Protein AF-A0A6I3FG55-F1 (afdb_monomer)

Solvent-accessible surface area (backbone atoms only — not comparable to full-atom values): 4675 Å² total; per-residue (Å²): 132,95,64,65,87,46,44,46,68,47,81,28,44,34,38,66,39,79,59,96,56,95,59,44,72,41,76,47,68,58,81,70,56,72,70,53,47,71,74,48,72,82,66,74,77,90,42,42,86,39,82,42,78,78,48,63,48,62,66,62,54,49,51,54,50,51,58,55,55,60,67,70,73,115

Structure (mmCIF, N/CA/C/O backbone):
data_AF-A0A6I3FG55-F1
#
_entry.id   AF-A0A6I3FG55-F1
#
loop_
_atom_site.group_PDB
_atom_site.id
_atom_site.type_symbol
_atom_site.label_atom_id
_atom_site.label_alt_id
_atom_site.label_comp_id
_atom_site.label_asym_id
_atom_site.label_entity_id
_atom_site.label_seq_id
_atom_site.pdbx_PDB_ins_code
_atom_site.Cartn_x
_atom_site.Cartn_y
_atom_site.Cartn_z
_atom_site.occupancy
_atom_site.B_iso_or_equiv
_atom_site.auth_seq_id
_atom_site.auth_comp_id
_atom_site.auth_asym_id
_atom_site.auth_atom_id
_atom_site.pdbx_PDB_model_num
ATOM 1 N N . ALA A 1 1 ? -11.867 -6.543 4.341 1.00 69.38 1 ALA A N 1
ATOM 2 C CA . ALA A 1 1 ? -11.634 -5.664 5.509 1.00 69.38 1 ALA A CA 1
ATOM 3 C C . ALA A 1 1 ? -12.982 -5.227 6.081 1.00 69.38 1 ALA A C 1
ATOM 5 O O . ALA A 1 1 ? -13.955 -5.278 5.341 1.00 69.38 1 ALA A O 1
ATOM 6 N N . ILE A 1 2 ? -13.046 -4.859 7.366 1.00 82.19 2 ILE A N 1
ATOM 7 C CA . ILE A 1 2 ? -14.313 -4.635 8.096 1.00 82.19 2 ILE A CA 1
ATOM 8 C C . ILE A 1 2 ? -14.805 -3.175 7.993 1.00 82.19 2 ILE A C 1
ATOM 10 O O . ILE A 1 2 ? -16.008 -2.965 7.945 1.00 82.19 2 ILE A O 1
ATOM 14 N N . HIS A 1 3 ? -13.893 -2.199 7.884 1.00 91.56 3 HIS A N 1
ATOM 15 C CA . HIS A 1 3 ? -14.204 -0.763 7.781 1.00 91.56 3 HIS A CA 1
ATOM 16 C C . HIS A 1 3 ? -13.328 -0.065 6.715 1.00 91.56 3 HIS A C 1
ATOM 18 O O . HIS A 1 3 ? -12.370 0.629 7.063 1.00 91.56 3 HIS A O 1
ATOM 24 N N . PRO A 1 4 ? -13.549 -0.324 5.409 1.00 92.75 4 PRO A N 1
ATOM 25 C CA . PRO A 1 4 ? -12.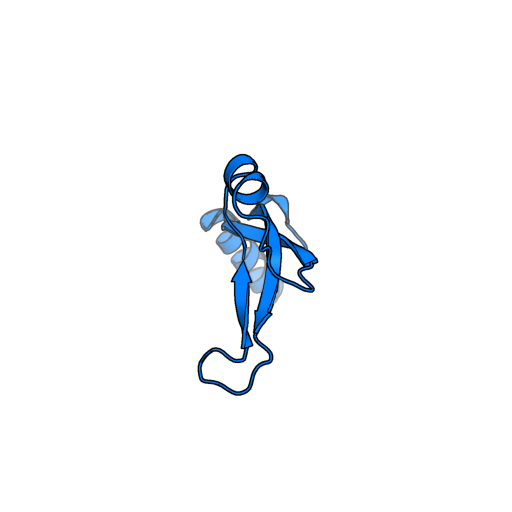742 0.253 4.326 1.00 92.75 4 PRO A CA 1
ATOM 26 C C . PRO A 1 4 ? -12.861 1.780 4.203 1.00 92.75 4 PRO A C 1
ATOM 28 O O . PRO A 1 4 ? -11.948 2.415 3.692 1.00 92.75 4 PRO A O 1
ATOM 31 N N . GLU A 1 5 ? -13.959 2.366 4.672 1.00 95.62 5 GLU A N 1
ATOM 32 C CA . GLU A 1 5 ? -14.228 3.806 4.670 1.00 95.62 5 GLU A CA 1
ATOM 33 C C . GLU A 1 5 ? -13.281 4.615 5.565 1.00 95.62 5 GLU A C 1
ATOM 35 O O . GLU A 1 5 ? -13.173 5.823 5.392 1.00 95.62 5 GLU A O 1
ATOM 40 N N . LEU A 1 6 ? -12.574 3.958 6.490 1.00 96.38 6 LEU A N 1
ATOM 41 C CA . LEU A 1 6 ? -11.585 4.599 7.362 1.00 96.38 6 LEU A CA 1
ATOM 42 C C . LEU A 1 6 ? -10.234 4.825 6.673 1.00 96.38 6 LEU A C 1
ATOM 44 O O . LEU A 1 6 ? -9.310 5.322 7.308 1.00 96.38 6 LEU A O 1
ATOM 48 N N . PHE A 1 7 ? -10.093 4.427 5.408 1.00 97.00 7 PHE A N 1
ATOM 49 C CA . PHE A 1 7 ? -8.833 4.450 4.678 1.00 97.00 7 PHE A CA 1
ATOM 50 C C . PHE A 1 7 ? -8.966 5.269 3.397 1.00 97.00 7 PHE A C 1
ATOM 52 O O . PHE A 1 7 ? -9.851 5.027 2.573 1.00 97.00 7 PHE A O 1
ATOM 59 N N . THR A 1 8 ? -8.032 6.191 3.187 1.00 97.31 8 THR A N 1
ATOM 60 C CA . THR A 1 8 ? -7.891 6.898 1.913 1.00 97.31 8 THR A CA 1
ATOM 61 C C . THR A 1 8 ? -7.048 6.045 0.980 1.00 97.31 8 THR A C 1
ATOM 63 O O . THR A 1 8 ? -5.975 5.569 1.359 1.00 97.31 8 THR A O 1
ATOM 66 N N . THR A 1 9 ? -7.521 5.839 -0.248 1.00 96.81 9 THR A N 1
ATOM 67 C CA . THR A 1 9 ? -6.854 4.950 -1.204 1.00 96.81 9 THR A CA 1
ATOM 68 C C . THR A 1 9 ? -6.666 5.587 -2.566 1.00 96.81 9 THR A C 1
ATOM 70 O O . THR A 1 9 ? -7.544 6.314 -3.025 1.00 96.81 9 THR A O 1
ATOM 73 N N . GLU A 1 10 ? -5.599 5.199 -3.251 1.00 96.12 10 GLU A N 1
ATOM 74 C CA . GLU A 1 10 ? -5.310 5.591 -4.628 1.00 96.12 10 GLU A CA 1
ATOM 75 C C . GLU A 1 10 ? -4.948 4.355 -5.469 1.00 96.12 10 GLU A C 1
ATOM 77 O O . GLU A 1 10 ? -4.493 3.339 -4.939 1.00 96.12 10 GLU A O 1
ATOM 82 N N . MET A 1 11 ? -5.216 4.403 -6.775 1.00 95.69 11 MET A N 1
ATOM 83 C CA . MET A 1 11 ? -4.897 3.313 -7.701 1.00 95.69 11 MET A CA 1
ATOM 84 C C . MET A 1 11 ? -3.533 3.558 -8.348 1.00 95.69 11 MET A C 1
ATOM 86 O O . MET A 1 11 ? -3.365 4.556 -9.044 1.00 95.69 11 MET A O 1
ATOM 90 N N . PHE A 1 12 ? -2.604 2.613 -8.210 1.00 94.44 12 PHE A N 1
ATOM 91 C CA . PHE A 1 12 ? -1.288 2.674 -8.853 1.00 94.44 12 PHE A CA 1
ATOM 92 C C . PHE A 1 12 ? -0.994 1.430 -9.681 1.00 94.44 12 PHE A C 1
ATOM 94 O O . PHE A 1 12 ? -1.560 0.364 -9.443 1.00 94.44 12 PHE A O 1
ATOM 101 N N . ASP A 1 13 ? -0.078 1.574 -10.636 1.00 93.81 13 ASP A N 1
ATOM 102 C CA . ASP A 1 13 ? 0.649 0.437 -11.199 1.00 93.81 13 ASP A CA 1
ATOM 103 C C . ASP A 1 13 ? 1.724 0.029 -10.193 1.00 93.81 13 ASP A C 1
ATOM 105 O O . ASP A 1 13 ? 2.527 0.865 -9.773 1.00 93.81 13 ASP A O 1
ATOM 109 N N . VAL A 1 14 ? 1.709 -1.231 -9.769 1.00 95.44 14 VAL A N 1
ATOM 110 C CA . VAL A 1 14 ? 2.583 -1.740 -8.711 1.00 95.44 14 VAL A CA 1
ATOM 111 C C . VAL A 1 14 ? 3.287 -3.006 -9.171 1.00 95.44 14 VAL A C 1
ATOM 113 O O . VAL A 1 14 ? 2.652 -3.909 -9.715 1.00 95.44 14 VAL A O 1
ATOM 116 N N . VAL A 1 15 ? 4.586 -3.089 -8.898 1.00 95.94 15 VAL A N 1
ATOM 117 C CA . VAL A 1 15 ? 5.394 -4.301 -9.062 1.00 95.94 15 VAL A CA 1
ATOM 118 C C . VAL A 1 15 ? 6.184 -4.565 -7.782 1.00 95.94 15 VAL A C 1
ATOM 120 O O . VAL A 1 15 ? 6.479 -3.647 -7.015 1.00 95.94 15 VAL A O 1
ATOM 123 N N . VAL A 1 16 ? 6.516 -5.827 -7.531 1.00 95.69 16 VAL A N 1
ATOM 124 C CA . VAL A 1 16 ? 7.461 -6.209 -6.477 1.00 95.69 16 VAL A CA 1
ATOM 125 C C . VAL A 1 16 ? 8.775 -6.571 -7.147 1.00 95.69 16 VAL A C 1
ATOM 127 O O . VAL A 1 16 ? 8.786 -7.400 -8.053 1.00 95.69 16 VAL A O 1
ATOM 130 N N . ASP A 1 17 ? 9.880 -5.982 -6.700 1.00 95.12 17 ASP A N 1
ATOM 131 C CA . ASP A 1 17 ? 11.198 -6.347 -7.212 1.00 95.12 17 ASP A CA 1
ATOM 132 C C . ASP A 1 17 ? 11.538 -7.788 -6.797 1.00 95.12 17 ASP A C 1
ATOM 134 O O . ASP A 1 17 ? 11.697 -8.107 -5.614 1.00 95.12 17 ASP A O 1
ATOM 138 N N . THR A 1 18 ? 11.641 -8.681 -7.777 1.00 94.25 18 THR A N 1
ATOM 139 C CA . THR A 1 18 ? 12.019 -10.085 -7.576 1.00 94.25 18 THR A CA 1
ATOM 140 C C . THR A 1 18 ? 13.466 -10.381 -7.962 1.00 94.25 18 THR A C 1
ATOM 142 O O . THR A 1 18 ? 13.890 -11.537 -7.868 1.00 94.25 18 THR A O 1
ATOM 145 N N . SER A 1 19 ? 14.222 -9.376 -8.409 1.00 93.25 19 SER A N 1
ATOM 146 C CA . SER A 1 19 ? 15.615 -9.513 -8.823 1.00 93.25 19 SER A CA 1
ATOM 147 C C . SER A 1 19 ? 16.520 -9.907 -7.654 1.00 93.25 19 SER A C 1
ATOM 149 O O . SER A 1 19 ? 16.190 -9.752 -6.477 1.00 93.25 19 SER A O 1
ATOM 151 N N . SER A 1 20 ? 17.689 -10.463 -7.964 1.00 94.56 20 SER A N 1
ATOM 152 C CA . SER A 1 20 ? 18.705 -10.746 -6.951 1.00 94.56 20 SER A CA 1
ATOM 153 C C . SER A 1 20 ? 19.439 -9.454 -6.600 1.00 94.56 20 SER A C 1
ATOM 155 O O . SER A 1 20 ? 20.330 -9.030 -7.330 1.00 94.56 20 SER A O 1
ATOM 157 N N . GLY A 1 21 ? 19.085 -8.832 -5.477 1.00 95.44 21 GLY A N 1
ATOM 158 C CA . GLY A 1 21 ? 19.711 -7.590 -5.037 1.00 95.44 21 GLY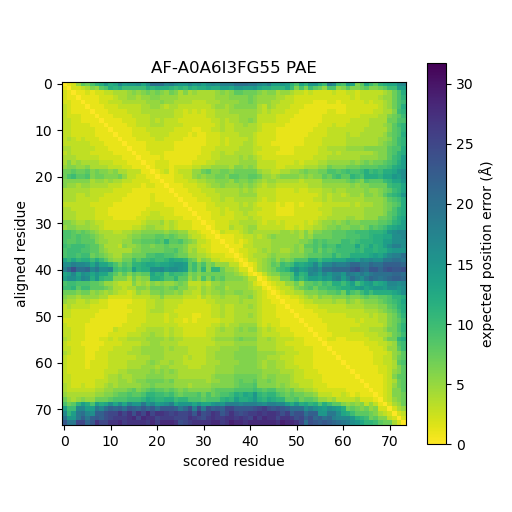 A CA 1
ATOM 159 C C . GLY A 1 21 ? 19.149 -7.066 -3.716 1.00 95.44 21 GLY A C 1
ATOM 160 O O . GLY A 1 21 ? 18.221 -7.654 -3.160 1.00 95.44 21 GLY A O 1
ATOM 161 N N . PRO A 1 22 ? 19.697 -5.954 -3.199 1.00 95.88 22 PRO A N 1
ATOM 162 C CA . PRO A 1 22 ? 19.251 -5.354 -1.940 1.00 95.88 22 PRO A CA 1
ATOM 163 C C . PRO A 1 22 ? 17.816 -4.811 -1.997 1.00 95.88 22 PRO A C 1
ATOM 165 O O . PRO A 1 22 ? 17.184 -4.674 -0.956 1.00 95.88 22 PRO A O 1
ATOM 168 N N . ALA A 1 23 ? 17.301 -4.519 -3.195 1.00 94.69 23 ALA A N 1
ATOM 169 C CA . ALA A 1 23 ? 15.931 -4.060 -3.408 1.00 94.69 23 ALA A CA 1
ATOM 170 C C . ALA A 1 23 ? 14.913 -5.211 -3.511 1.00 94.69 23 ALA A C 1
ATOM 172 O O . ALA A 1 23 ? 13.712 -4.961 -3.567 1.00 94.69 23 ALA A O 1
ATOM 173 N N . ARG A 1 24 ? 15.355 -6.479 -3.479 1.00 96.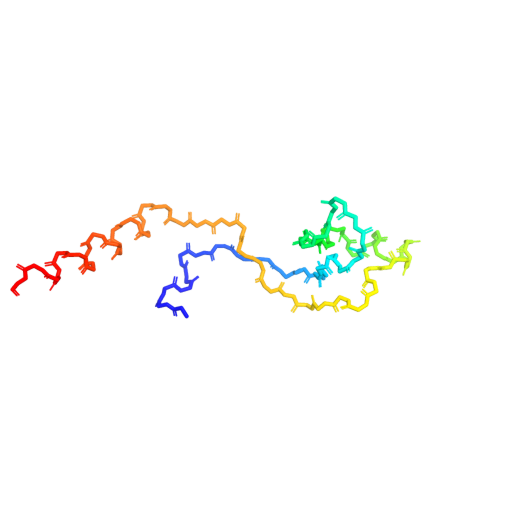38 24 ARG A N 1
ATOM 174 C CA . ARG A 1 24 ? 14.453 -7.631 -3.571 1.00 96.38 24 ARG A CA 1
ATOM 175 C C . ARG A 1 24 ? 13.378 -7.580 -2.482 1.00 96.38 24 ARG A C 1
ATOM 177 O O . ARG A 1 24 ? 13.684 -7.506 -1.295 1.00 96.38 24 ARG A O 1
ATOM 184 N N . GLY A 1 25 ? 12.118 -7.687 -2.891 1.00 96.75 25 GLY A N 1
ATOM 185 C CA . GLY A 1 25 ? 10.939 -7.588 -2.030 1.00 96.75 25 GLY A CA 1
ATOM 186 C C . GLY A 1 25 ? 10.401 -6.165 -1.866 1.00 96.75 25 GLY A C 1
ATOM 187 O O . GLY A 1 25 ? 9.332 -5.990 -1.280 1.00 96.75 25 GLY A O 1
ATOM 188 N N . GLN A 1 26 ? 11.086 -5.149 -2.395 1.00 97.12 26 GLN A N 1
ATOM 189 C CA . GLN A 1 26 ? 10.572 -3.787 -2.424 1.00 97.12 26 GLN A CA 1
ATOM 190 C C . GLN A 1 26 ? 9.331 -3.709 -3.317 1.00 97.12 26 GLN A C 1
ATOM 192 O O . GLN A 1 26 ? 9.305 -4.228 -4.431 1.00 97.12 26 GLN A O 1
ATOM 197 N N . THR A 1 27 ? 8.298 -3.033 -2.820 1.00 96.00 27 THR A N 1
ATOM 198 C CA . THR A 1 27 ? 7.118 -2.674 -3.611 1.00 96.00 27 THR A CA 1
ATOM 199 C C . THR A 1 27 ? 7.378 -1.340 -4.305 1.00 96.00 27 THR A C 1
ATOM 201 O O . THR A 1 27 ? 7.653 -0.341 -3.640 1.00 96.00 27 THR A O 1
ATOM 204 N N . ILE A 1 28 ? 7.308 -1.329 -5.632 1.00 94.81 28 ILE A N 1
ATOM 205 C CA . ILE A 1 28 ? 7.530 -0.156 -6.478 1.00 94.81 28 ILE A CA 1
ATOM 206 C C . ILE A 1 28 ? 6.169 0.283 -7.022 1.00 94.81 28 ILE A C 1
ATOM 208 O O . ILE A 1 28 ? 5.490 -0.502 -7.680 1.00 94.81 28 ILE A O 1
ATOM 212 N N . CYS A 1 29 ? 5.775 1.529 -6.747 1.00 94.38 29 CYS A N 1
ATOM 213 C CA . CYS A 1 29 ? 4.500 2.105 -7.182 1.00 94.38 29 CYS A CA 1
ATOM 214 C C . CYS A 1 29 ? 4.745 3.251 -8.172 1.00 94.38 29 CYS A C 1
ATOM 216 O O . CYS A 1 29 ? 5.419 4.226 -7.827 1.00 94.38 29 CYS A O 1
ATOM 218 N N . ASP A 1 30 ? 4.163 3.182 -9.369 1.00 93.19 30 ASP A N 1
ATOM 219 C CA . ASP A 1 30 ? 4.241 4.267 -10.349 1.00 93.19 30 ASP A CA 1
ATOM 220 C C . ASP A 1 30 ? 3.226 5.374 -10.030 1.00 93.19 30 ASP A C 1
ATOM 222 O O . ASP A 1 30 ? 2.038 5.278 -10.361 1.00 93.19 30 ASP A O 1
ATOM 226 N N . ARG A 1 31 ? 3.729 6.438 -9.395 1.00 92.12 31 ARG A N 1
ATOM 227 C CA . ARG A 1 31 ? 2.982 7.642 -9.000 1.00 92.12 31 ARG A CA 1
ATOM 228 C C . ARG A 1 31 ? 3.032 8.768 -10.038 1.00 92.12 31 ARG A C 1
ATOM 230 O O . ARG A 1 31 ? 2.615 9.879 -9.726 1.00 92.12 31 ARG A O 1
ATOM 237 N N . ARG A 1 32 ? 3.601 8.532 -11.225 1.00 90.44 32 ARG A N 1
ATOM 238 C CA . ARG A 1 32 ? 3.675 9.561 -12.271 1.00 90.44 32 ARG A CA 1
ATOM 239 C C . ARG A 1 32 ? 2.269 9.935 -12.746 1.00 90.44 32 ARG A C 1
ATOM 241 O O . ARG A 1 32 ? 1.411 9.062 -12.900 1.00 90.44 32 ARG A O 1
ATOM 248 N N . ASP A 1 33 ? 2.067 11.217 -13.033 1.00 87.12 33 ASP A N 1
ATOM 249 C CA . ASP A 1 33 ? 0.848 11.707 -13.679 1.00 87.12 33 ASP A CA 1
ATOM 250 C C . ASP A 1 33 ? 0.668 11.084 -15.071 1.00 87.12 33 ASP A C 1
ATOM 252 O O . ASP A 1 33 ? 1.638 10.703 -15.730 1.00 87.12 33 ASP A O 1
ATOM 256 N N . ALA A 1 34 ? -0.578 11.028 -15.556 1.00 84.19 34 ALA A N 1
ATOM 257 C CA . ALA A 1 34 ? -0.906 10.413 -16.846 1.00 84.19 34 ALA A CA 1
ATOM 258 C C . ALA A 1 34 ? -0.074 10.983 -18.011 1.00 84.19 34 ALA A C 1
ATOM 260 O O . ALA A 1 34 ? 0.459 10.222 -18.810 1.00 84.19 34 ALA A O 1
ATOM 261 N N . PHE A 1 35 ? 0.132 12.305 -18.047 1.00 85.50 35 PHE A N 1
ATOM 262 C CA . PHE A 1 35 ? 0.905 12.940 -19.119 1.00 85.50 35 PHE A CA 1
ATOM 263 C C . PHE A 1 35 ? 2.390 12.527 -19.125 1.00 85.50 35 PHE A C 1
ATOM 265 O O . PHE A 1 35 ? 3.009 12.477 -20.185 1.00 85.50 35 PHE A O 1
ATOM 272 N N . LEU A 1 36 ? 2.973 12.226 -17.956 1.00 83.50 36 LEU A N 1
ATOM 273 C CA . LEU A 1 36 ? 4.357 11.748 -17.854 1.00 83.50 36 LEU A CA 1
ATOM 274 C C . LEU A 1 36 ? 4.474 10.298 -18.323 1.00 83.50 36 LEU A C 1
ATOM 276 O O . LEU A 1 36 ? 5.477 9.937 -18.931 1.00 83.50 36 LEU A O 1
ATOM 280 N N . LYS A 1 37 ? 3.440 9.485 -18.080 1.00 82.12 37 LYS A N 1
ATOM 281 C CA . LYS A 1 37 ? 3.363 8.108 -18.591 1.00 82.12 37 LYS A CA 1
ATOM 282 C C . LYS A 1 37 ? 3.264 8.073 -20.117 1.00 82.12 37 LYS A C 1
ATOM 284 O O . LYS A 1 37 ? 3.839 7.184 -20.735 1.00 82.12 37 LYS A O 1
ATOM 289 N N . ASP A 1 38 ? 2.596 9.059 -20.713 1.00 81.06 38 ASP A N 1
ATOM 290 C CA . ASP A 1 38 ? 2.503 9.194 -22.171 1.00 81.06 38 ASP A CA 1
ATOM 291 C C . ASP A 1 38 ? 3.833 9.646 -22.808 1.00 81.06 38 ASP A C 1
ATOM 293 O O . ASP A 1 38 ? 4.157 9.234 -23.922 1.00 81.06 38 ASP A O 1
ATOM 297 N N . LEU A 1 39 ? 4.611 10.487 -22.112 1.00 83.50 39 LEU A N 1
ATOM 298 C CA . LEU A 1 39 ? 5.894 11.010 -22.602 1.00 83.50 39 LEU A CA 1
ATOM 299 C C . LEU A 1 39 ? 7.050 10.009 -22.443 1.00 83.50 39 LEU A C 1
ATOM 301 O O . LEU A 1 39 ? 7.911 9.917 -23.318 1.00 83.50 39 LEU A O 1
ATOM 305 N N . GLU A 1 40 ? 7.072 9.263 -21.338 1.00 77.25 40 GLU A N 1
ATOM 306 C CA . GLU A 1 40 ? 8.073 8.239 -21.035 1.00 77.25 40 GLU A CA 1
ATOM 307 C C . GLU A 1 40 ? 7.407 6.856 -20.970 1.00 77.25 40 GLU A C 1
ATOM 309 O O . GLU A 1 40 ? 7.104 6.359 -19.879 1.00 77.25 40 GLU A O 1
ATOM 314 N N . PRO A 1 41 ? 7.204 6.194 -22.128 1.00 68.44 41 PRO A N 1
ATOM 315 C CA . PRO A 1 41 ? 6.391 4.981 -22.229 1.00 68.44 41 PRO A CA 1
ATOM 316 C C . PRO A 1 41 ? 7.029 3.753 -21.566 1.00 68.44 41 PRO A C 1
ATOM 318 O O . PRO A 1 41 ? 6.423 2.683 -21.539 1.00 68.44 41 PRO A O 1
ATOM 321 N N . LEU A 1 42 ? 8.247 3.886 -21.027 1.00 74.00 42 LEU A N 1
ATOM 322 C CA . LEU A 1 42 ? 8.846 2.885 -20.153 1.00 74.00 42 LEU A CA 1
ATOM 323 C C . LEU A 1 42 ? 8.075 2.883 -18.822 1.00 74.00 42 LEU A C 1
ATOM 325 O O . LEU A 1 42 ? 8.337 3.652 -17.892 1.00 74.00 42 LEU A O 1
ATOM 329 N N . GLY A 1 43 ? 7.040 2.049 -18.786 1.00 77.25 43 GLY A N 1
ATOM 330 C CA . GLY A 1 43 ? 6.273 1.720 -17.593 1.00 77.25 43 GLY A CA 1
ATOM 331 C C . GLY A 1 43 ? 6.967 0.664 -16.735 1.00 77.25 43 GLY A C 1
ATOM 332 O O . GLY A 1 43 ? 8.005 0.113 -17.096 1.00 77.25 43 GLY A O 1
ATOM 333 N N . LEU A 1 44 ? 6.359 0.358 -15.591 1.00 84.62 44 LEU A N 1
ATOM 334 C CA . LEU A 1 44 ? 6.719 -0.826 -14.816 1.00 84.62 44 LEU A CA 1
ATOM 335 C C . LEU A 1 44 ? 6.207 -2.068 -15.564 1.00 84.62 44 LEU A C 1
ATOM 3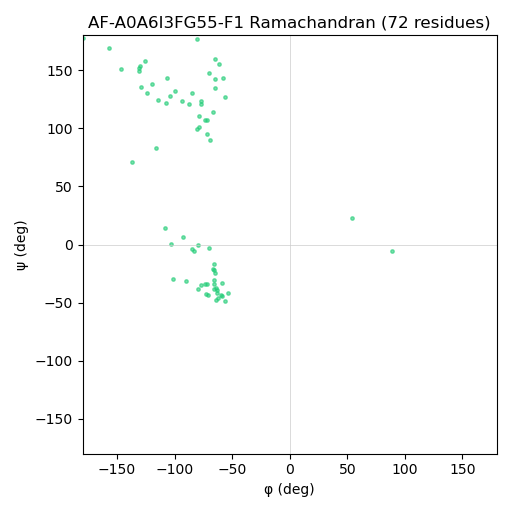37 O O . LEU A 1 44 ? 4.994 -2.299 -15.616 1.00 84.62 44 LEU A O 1
ATOM 341 N N . GLU A 1 45 ? 7.117 -2.837 -16.163 1.00 83.75 45 GLU A N 1
ATOM 342 C CA . GLU A 1 45 ? 6.794 -4.128 -16.785 1.00 83.75 45 GLU A CA 1
ATOM 343 C C . GLU A 1 45 ? 6.153 -5.078 -15.756 1.00 83.75 45 GLU A C 1
ATOM 345 O O . GLU A 1 45 ? 6.491 -5.042 -14.571 1.00 83.75 45 GLU A O 1
ATOM 350 N N . ASP A 1 46 ? 5.179 -5.880 -16.200 1.00 86.31 46 ASP A N 1
ATOM 351 C CA . ASP A 1 46 ? 4.399 -6.817 -15.371 1.00 86.31 46 ASP A CA 1
ATOM 352 C C . ASP A 1 46 ? 3.708 -6.200 -14.139 1.00 86.31 46 ASP A C 1
ATOM 354 O O . ASP A 1 46 ? 3.369 -6.889 -13.172 1.00 86.31 46 ASP A O 1
ATOM 358 N N . SER A 1 47 ? 3.460 -4.889 -14.166 1.00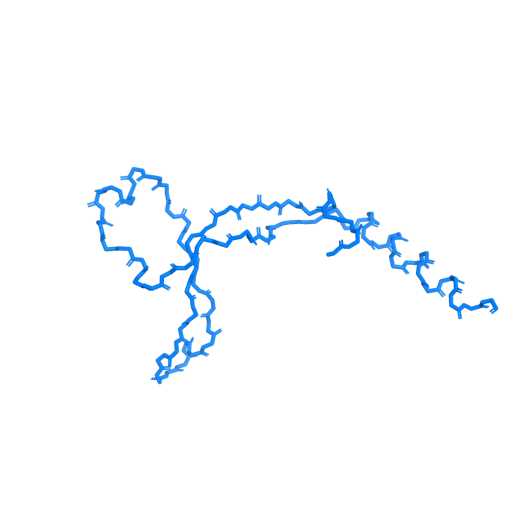 91.31 47 SER A N 1
ATOM 359 C CA . SER A 1 47 ? 2.753 -4.212 -13.084 1.00 91.31 47 SER A CA 1
ATOM 360 C C . SER A 1 47 ? 1.269 -4.580 -13.019 1.00 91.31 47 SER A C 1
ATOM 362 O O . SER A 1 47 ? 0.592 -4.816 -14.021 1.00 91.31 47 SER A O 1
ATOM 364 N N . ALA A 1 48 ? 0.737 -4.590 -11.798 1.00 94.06 48 ALA A N 1
ATOM 365 C CA . AL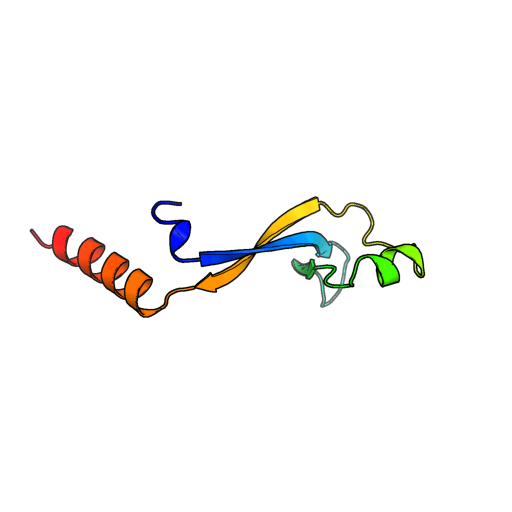A A 1 48 ? -0.683 -4.756 -11.527 1.00 94.06 48 ALA A CA 1
ATOM 366 C C . ALA A 1 48 ? -1.309 -3.425 -11.095 1.00 94.06 48 ALA A C 1
ATOM 368 O O . ALA A 1 48 ? -0.712 -2.667 -10.329 1.00 94.06 48 ALA A O 1
ATOM 369 N N . LYS A 1 49 ? -2.553 -3.167 -11.517 1.00 94.75 49 LYS A N 1
ATOM 370 C CA . LYS A 1 49 ? -3.359 -2.059 -10.984 1.00 94.75 49 LYS A CA 1
ATOM 371 C C . LYS A 1 49 ? -3.838 -2.405 -9.577 1.00 94.75 49 LYS A C 1
ATOM 373 O O . LYS A 1 49 ? -4.742 -3.222 -9.407 1.00 94.75 49 LYS A O 1
ATOM 378 N N . VAL A 1 50 ? -3.255 -1.763 -8.570 1.00 96.50 50 VAL A N 1
ATOM 379 C CA . VAL A 1 50 ? -3.508 -2.043 -7.153 1.00 96.50 50 VAL A CA 1
ATOM 380 C C . VAL A 1 50 ? -4.055 -0.804 -6.457 1.00 96.50 50 VAL A C 1
ATOM 382 O O . VAL A 1 50 ? -3.572 0.308 -6.655 1.00 96.50 50 VAL A O 1
ATOM 385 N N . ARG A 1 51 ? -5.059 -1.016 -5.601 1.00 96.38 51 ARG A N 1
ATOM 386 C CA . ARG A 1 51 ? -5.539 -0.008 -4.655 1.00 96.38 51 ARG A CA 1
ATOM 387 C C . ARG A 1 51 ? -4.592 0.039 -3.461 1.00 96.38 51 ARG A C 1
ATOM 389 O O . ARG A 1 51 ? -4.575 -0.895 -2.661 1.00 96.38 51 ARG A O 1
ATOM 396 N N . VAL A 1 52 ? -3.840 1.121 -3.330 1.00 96.38 52 VAL A N 1
ATOM 397 C CA . VAL A 1 52 ? -2.904 1.344 -2.226 1.00 96.38 52 VAL A CA 1
ATOM 398 C C . VAL A 1 52 ? -3.553 2.259 -1.196 1.00 96.38 52 VAL A C 1
ATOM 400 O O . VAL A 1 52 ? -4.141 3.282 -1.544 1.00 96.38 52 VAL A O 1
ATOM 403 N N . VAL A 1 53 ? -3.469 1.872 0.077 1.00 96.44 53 VAL A N 1
ATOM 404 C CA . VAL A 1 53 ? -3.884 2.714 1.206 1.00 96.44 53 VAL A CA 1
ATOM 405 C C . VAL A 1 53 ? -2.804 3.763 1.438 1.00 96.44 53 VAL A C 1
ATOM 407 O O . VAL A 1 53 ? -1.651 3.413 1.682 1.00 96.44 53 VAL A O 1
ATOM 410 N N . MET A 1 54 ? -3.186 5.031 1.355 1.00 96.44 54 MET A N 1
ATOM 411 C CA . MET A 1 54 ? -2.277 6.172 1.476 1.00 96.44 54 MET A CA 1
ATOM 412 C C . MET A 1 54 ? -2.351 6.827 2.848 1.00 96.44 54 MET A C 1
ATOM 414 O O . MET A 1 54 ? -1.359 7.381 3.312 1.00 96.44 54 MET A O 1
ATOM 418 N N . ASP A 1 55 ? -3.519 6.757 3.482 1.00 97.56 55 ASP A N 1
ATOM 419 C CA . ASP A 1 55 ? -3.767 7.336 4.795 1.00 97.56 55 ASP A CA 1
ATOM 420 C C . ASP A 1 55 ? -4.949 6.633 5.481 1.00 97.56 55 ASP A C 1
ATOM 422 O O . ASP A 1 55 ? -5.674 5.856 4.845 1.00 97.56 55 ASP A O 1
ATOM 426 N N . LEU A 1 56 ? -5.150 6.900 6.770 1.00 96.88 56 LEU A N 1
ATOM 427 C CA . LEU A 1 56 ? -6.245 6.347 7.564 1.00 96.88 56 LEU A CA 1
ATOM 428 C C . LEU A 1 56 ? -6.745 7.318 8.643 1.00 96.88 56 LEU A C 1
ATOM 430 O O . LEU A 1 56 ? -5.976 8.096 9.202 1.00 96.88 56 LEU A O 1
ATOM 434 N N . ASP A 1 57 ? -8.027 7.221 9.000 1.00 97.50 57 ASP A N 1
ATOM 435 C CA . ASP A 1 57 ? -8.580 7.898 10.179 1.00 97.50 57 ASP A CA 1
ATOM 436 C C . ASP A 1 57 ? -8.068 7.214 11.454 1.00 97.50 57 ASP A C 1
ATOM 438 O O . ASP A 1 57 ? -8.590 6.190 11.910 1.00 97.50 57 ASP A O 1
ATOM 442 N N . VAL A 1 58 ? -6.992 7.773 12.010 1.00 96.94 5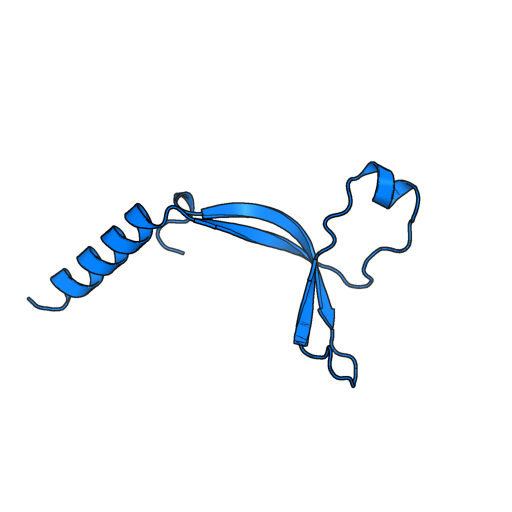8 VAL A N 1
ATOM 443 C CA . VAL A 1 58 ? -6.261 7.199 13.145 1.00 96.94 58 VAL A CA 1
ATOM 444 C C . VAL A 1 58 ? -7.154 7.019 14.368 1.00 96.94 58 VAL A C 1
ATOM 446 O O . VAL A 1 58 ? -7.098 5.970 15.016 1.00 96.94 58 VAL A O 1
ATOM 449 N N . GLU A 1 59 ? -7.984 8.011 14.695 1.00 97.12 59 GLU A N 1
ATOM 450 C CA . GLU A 1 59 ? -8.816 7.938 15.896 1.00 97.12 59 GLU A CA 1
ATOM 451 C C . GLU A 1 59 ? -9.952 6.932 15.706 1.00 97.12 59 GLU A C 1
ATOM 453 O O . GLU A 1 59 ? -10.182 6.101 16.585 1.00 97.12 59 GLU A O 1
ATOM 458 N N . ALA A 1 60 ? -10.608 6.908 14.544 1.00 95.94 60 ALA A N 1
ATOM 459 C CA . ALA A 1 60 ? -11.653 5.925 14.270 1.00 95.94 60 ALA A CA 1
ATOM 460 C C . ALA A 1 60 ? -11.116 4.483 14.275 1.00 95.94 60 ALA A C 1
ATOM 462 O O . ALA A 1 60 ? -11.741 3.589 14.857 1.00 95.94 60 ALA A O 1
ATOM 463 N N . VAL A 1 61 ? -9.935 4.242 13.694 1.00 95.06 61 VAL A N 1
ATOM 464 C CA . VAL A 1 61 ? -9.287 2.919 13.713 1.00 95.06 61 VAL A CA 1
ATOM 465 C C . VAL A 1 61 ? -8.886 2.518 15.137 1.00 95.06 61 VAL A C 1
ATOM 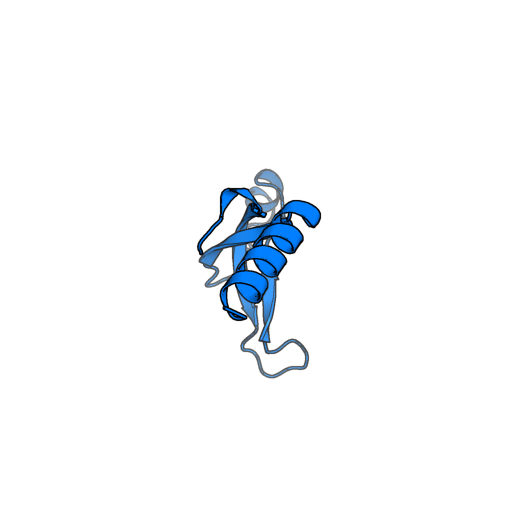467 O O . VAL A 1 61 ? -9.065 1.361 15.527 1.00 95.06 61 VAL A O 1
ATOM 470 N N . ARG A 1 62 ? -8.414 3.462 15.960 1.00 95.31 62 ARG A N 1
ATOM 471 C CA . ARG A 1 62 ? -8.137 3.222 17.384 1.00 95.31 62 ARG A CA 1
ATOM 472 C C . ARG A 1 62 ? -9.400 2.838 18.158 1.00 95.31 62 ARG A C 1
ATOM 474 O O . ARG A 1 62 ? -9.368 1.873 18.921 1.00 95.31 62 ARG A O 1
ATOM 481 N N . GLN A 1 63 ? -10.507 3.549 17.956 1.00 94.56 63 GLN A N 1
ATOM 482 C CA . GLN A 1 63 ? -11.790 3.235 18.597 1.00 94.56 63 GLN A CA 1
ATOM 483 C C . GLN A 1 63 ? -12.318 1.860 18.168 1.00 94.56 63 GLN A C 1
ATOM 485 O O . GLN A 1 63 ? -12.820 1.093 18.993 1.00 94.56 63 GLN A O 1
ATOM 490 N N . LEU A 1 64 ? -12.148 1.504 16.892 1.00 92.12 64 LEU A N 1
ATOM 491 C CA . LEU A 1 64 ? -12.475 0.173 16.385 1.00 92.12 64 LEU A CA 1
ATOM 492 C C . LEU A 1 64 ? -11.678 -0.923 17.111 1.00 92.12 64 LEU A C 1
ATOM 494 O O . LEU A 1 64 ? -12.245 -1.953 17.489 1.00 92.12 64 LEU A O 1
ATOM 498 N N . TRP A 1 65 ? -10.380 -0.703 17.336 1.00 91.44 65 TRP A N 1
ATOM 499 C CA . TRP A 1 65 ? -9.540 -1.632 18.093 1.00 91.44 65 TRP A CA 1
ATOM 500 C C . TRP A 1 65 ? -9.986 -1.753 19.556 1.00 91.44 65 TRP A C 1
ATOM 502 O O . TRP A 1 65 ? -10.190 -2.873 20.025 1.00 91.44 65 TRP A O 1
ATOM 512 N N . LEU A 1 66 ? -10.222 -0.629 20.248 1.00 94.38 66 LEU A N 1
ATOM 513 C CA . LEU A 1 66 ? -10.686 -0.613 21.645 1.00 94.38 66 LEU A CA 1
ATOM 514 C C . LEU A 1 66 ? -11.986 -1.407 21.810 1.00 94.38 66 LEU A C 1
ATOM 516 O O . LEU A 1 66 ? -12.067 -2.323 22.624 1.00 94.38 66 LEU A O 1
ATOM 520 N N . LYS A 1 67 ? -12.968 -1.152 20.942 1.00 90.00 67 LYS A N 1
ATOM 521 C CA . LYS A 1 67 ? -14.234 -1.892 20.923 1.00 90.00 67 LYS A CA 1
ATOM 522 C C . LYS A 1 67 ? -14.043 -3.395 20.704 1.00 90.00 67 LYS A C 1
ATOM 524 O O . LYS A 1 67 ? -14.844 -4.195 21.186 1.00 90.00 67 LYS A O 1
ATOM 529 N N . THR A 1 68 ? -13.027 -3.785 19.936 1.00 88.25 68 THR A N 1
ATOM 530 C CA . THR A 1 68 ? -12.729 -5.196 19.663 1.00 88.25 68 THR A CA 1
ATOM 531 C C . THR A 1 68 ? -12.171 -5.889 20.903 1.00 88.25 68 THR A C 1
ATOM 533 O O . THR A 1 68 ? -12.603 -6.997 21.213 1.00 88.25 68 THR A O 1
ATOM 536 N N . ILE A 1 69 ? -11.260 -5.242 21.636 1.00 89.88 69 ILE A N 1
ATOM 537 C CA . ILE A 1 69 ? -10.655 -5.836 22.834 1.00 89.88 69 ILE A CA 1
ATOM 538 C C . ILE A 1 69 ? -11.584 -5.808 24.055 1.00 89.88 69 ILE A C 1
ATOM 540 O O . ILE A 1 69 ? -11.603 -6.778 24.805 1.00 89.88 69 ILE A O 1
ATOM 544 N N . GLU A 1 70 ? -12.412 -4.772 24.225 1.00 84.00 70 GLU A N 1
ATOM 545 C CA . GLU A 1 70 ? -13.382 -4.688 25.331 1.00 84.00 70 GLU A CA 1
ATOM 546 C C . GLU A 1 70 ? -14.438 -5.797 25.245 1.00 84.00 70 GLU A C 1
ATOM 548 O O . GLU A 1 70 ? -14.805 -6.395 26.253 1.00 84.00 70 GLU A O 1
ATOM 553 N N . LYS A 1 71 ? -14.879 -6.142 24.029 1.00 64.31 71 LYS A N 1
ATOM 554 C CA . LYS A 1 71 ? -15.771 -7.288 23.796 1.00 64.31 71 LYS A CA 1
ATOM 555 C C . LYS A 1 71 ? -15.123 -8.644 24.080 1.00 64.31 71 LYS A C 1
ATOM 557 O O . LYS A 1 71 ? -15.845 -9.616 24.261 1.00 64.31 71 LYS A O 1
ATOM 562 N N . GLY A 1 72 ? -13.794 -8.731 24.074 1.00 58.94 72 GLY A N 1
ATOM 563 C CA . GLY A 1 72 ? -13.057 -9.960 24.373 1.00 58.94 72 GLY A CA 1
ATOM 564 C C . GLY A 1 72 ? -12.857 -10.219 25.869 1.00 58.94 72 GLY A C 1
ATOM 565 O O . GLY A 1 72 ? -12.308 -11.259 26.220 1.00 58.94 72 GLY A O 1
ATOM 566 N N . TRP A 1 73 ? -13.253 -9.281 26.737 1.0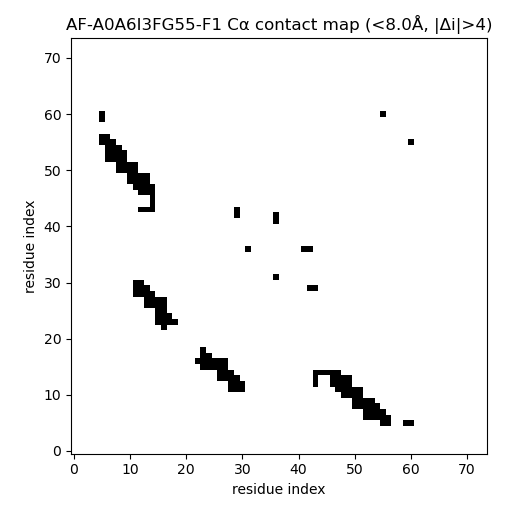0 52.84 73 TRP A N 1
ATOM 567 C CA . TRP A 1 73 ? -13.083 -9.344 28.196 1.00 52.84 73 TRP A CA 1
ATOM 568 C C . TRP A 1 73 ? -14.399 -9.574 28.966 1.00 52.84 73 TRP A C 1
ATOM 570 O O . TRP A 1 73 ? -14.425 -9.393 30.183 1.00 52.84 73 TRP A O 1
ATOM 580 N N . SER A 1 74 ? -15.480 -9.976 28.285 1.00 50.81 74 SER A N 1
ATOM 581 C CA . SER A 1 74 ? -16.747 -10.380 28.920 1.00 50.81 74 SER A CA 1
ATOM 582 C C . SER A 1 74 ? -16.765 -11.849 29.325 1.00 50.81 74 SER A C 1
ATOM 584 O O . SER A 1 74 ? -16.500 -12.676 28.420 1.00 50.81 74 SER A O 1
#

pLDDT: mean 89.53, std 10.35, range [50.81, 97.56]

Radius of gyration: 18.03 Å; Cα contacts (8 Å, |Δi|>4): 79; chains: 1; bounding box: 36×24×52 Å

Secondary structure (DSSP, 8-state):
---GGGEEEEEEEEEE--SSSTTTT-EEEE---HHHHHHS----TT-EEEEEEEEE-HHHHHHHHHHHHHGGG-

Mean predicted aligned error: 5.81 Å

Sequence (74 aa):
AIHPELFTTEMFDVVVDTSSGPARGQTICDRRDAFLKDLEPLGLEDSAKVRVVMDLDVEAVRQLWLKTIEKGWS

Nearest PDB structures (foldseek):
  3g5i-assembly1_A  TM=8.250E-01  e=1.900E-01  Escherichia coli K-12
  8oi7-assembly1_A  TM=6.817E-01  e=2.966E-01  Trichomonas vaginalis
  3fz0-assembly1_D  TM=6.928E-01  e=2.966E-01  Trypanosoma brucei
  8oic-assembly2_G  TM=6.656E-01  e=3.369E-01  Trichomonas vaginalis
  3fz0-assembly1_B  TM=7.132E-01  e=4.935E-01  Trypanosoma brucei

Foldseek 3Di:
DPCCVQFDKDKWFWDADCDPDPSHRPIDTPPDDPVVCVVVVPDDPPTDTDIDGDDGNVVVVVVVVVVVVVVVVD